Protein AF-A0A7J2ID40-F1 (afdb_monomer_lite)

Structure (mmCIF, N/CA/C/O backbone):
data_AF-A0A7J2ID40-F1
#
_entry.id   AF-A0A7J2ID40-F1
#
loop_
_atom_site.group_PDB
_atom_site.id
_atom_site.type_symbol
_atom_site.label_atom_id
_atom_site.label_alt_id
_atom_site.label_comp_id
_atom_site.label_asym_id
_atom_site.label_entity_id
_atom_site.label_seq_id
_atom_site.pdbx_PDB_ins_code
_atom_site.Cartn_x
_atom_site.Cartn_y
_atom_site.Cartn_z
_atom_site.occupancy
_atom_site.B_iso_or_equiv
_atom_site.auth_seq_id
_atom_site.auth_comp_id
_atom_site.aut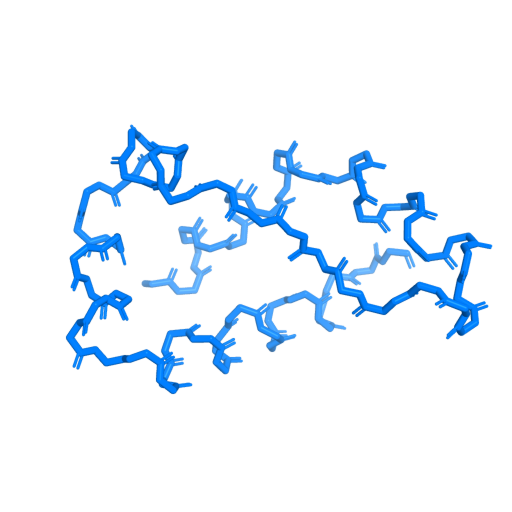h_asym_id
_atom_site.auth_atom_id
_atom_site.pdbx_PDB_model_num
ATOM 1 N N . MET A 1 1 ? -9.090 8.600 1.524 1.00 87.06 1 MET A N 1
ATOM 2 C CA . MET A 1 1 ? -8.348 7.321 1.470 1.00 87.06 1 MET A CA 1
ATOM 3 C C . MET A 1 1 ? -7.246 7.362 0.416 1.00 87.06 1 MET A C 1
ATOM 5 O O . MET A 1 1 ? -6.085 7.370 0.803 1.00 87.06 1 MET A O 1
ATOM 9 N N . LYS A 1 2 ? -7.584 7.519 -0.873 1.00 94.06 2 LYS A N 1
ATOM 10 C CA . LYS A 1 2 ? -6.623 7.569 -1.993 1.00 94.06 2 LYS A CA 1
ATOM 11 C C . LYS A 1 2 ? -5.417 8.499 -1.777 1.00 94.06 2 LYS A C 1
ATOM 13 O O . LYS A 1 2 ? -4.286 8.062 -1.914 1.00 94.06 2 LYS A O 1
ATOM 18 N N . GLU A 1 3 ? -5.633 9.744 -1.347 1.00 95.25 3 GLU A N 1
ATOM 19 C CA . GLU A 1 3 ? -4.531 10.698 -1.102 1.00 95.25 3 GLU A CA 1
ATOM 20 C C . GLU A 1 3 ? -3.568 10.259 0.014 1.00 95.25 3 GLU A C 1
ATOM 22 O O . GLU A 1 3 ? -2.372 10.543 -0.047 1.00 95.25 3 GLU A O 1
ATOM 27 N N . LYS A 1 4 ? -4.075 9.576 1.051 1.00 95.94 4 LYS A N 1
ATOM 28 C CA . LYS A 1 4 ? -3.241 9.040 2.138 1.00 95.94 4 LYS A CA 1
ATOM 29 C C . LYS A 1 4 ? -2.374 7.896 1.615 1.00 95.94 4 LYS A C 1
ATOM 31 O O . LYS A 1 4 ? -1.173 7.878 1.853 1.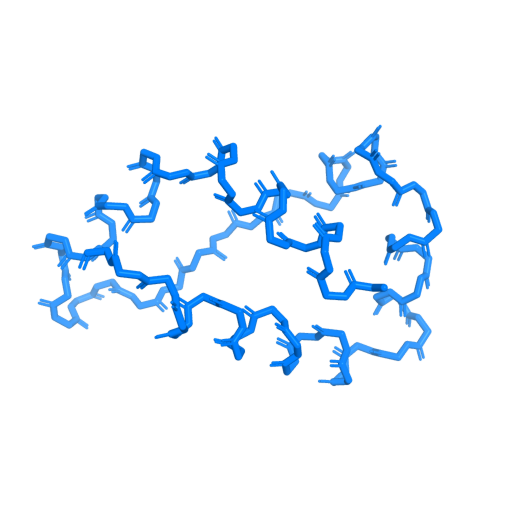00 95.94 4 LYS A O 1
ATOM 36 N N . ILE A 1 5 ? -2.977 7.003 0.835 1.00 96.69 5 ILE A N 1
ATOM 37 C CA . ILE A 1 5 ? -2.288 5.892 0.171 1.00 96.69 5 ILE A CA 1
ATOM 38 C C . ILE A 1 5 ? -1.209 6.421 -0.779 1.00 96.69 5 ILE A C 1
ATOM 40 O O . ILE A 1 5 ? -0.061 6.001 -0.697 1.00 96.69 5 ILE A O 1
ATOM 44 N N . GLU A 1 6 ? -1.519 7.419 -1.607 1.00 96.38 6 GLU A N 1
ATOM 45 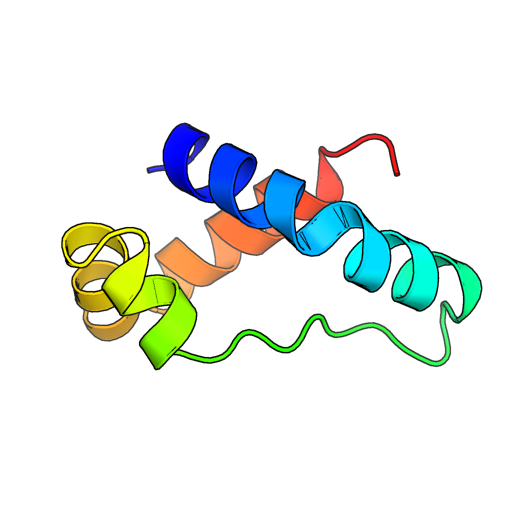C CA . GLU A 1 6 ? -0.544 8.025 -2.519 1.00 96.38 6 GLU A CA 1
ATOM 46 C C . GLU A 1 6 ? 0.643 8.642 -1.765 1.00 96.38 6 GLU A C 1
ATOM 48 O O . GLU A 1 6 ? 1.802 8.452 -2.136 1.00 96.38 6 GLU A O 1
ATOM 53 N N . ARG A 1 7 ? 0.382 9.359 -0.666 1.00 96.44 7 ARG A N 1
ATOM 54 C CA . ARG A 1 7 ? 1.446 9.914 0.185 1.00 96.44 7 ARG A CA 1
ATOM 55 C C . ARG A 1 7 ? 2.273 8.823 0.862 1.00 96.44 7 ARG A C 1
ATOM 57 O O . ARG A 1 7 ? 3.477 9.017 1.024 1.00 96.44 7 ARG A O 1
ATOM 64 N N . PHE A 1 8 ? 1.656 7.713 1.257 1.00 96.75 8 PHE A N 1
ATOM 65 C CA . PHE A 1 8 ? 2.357 6.562 1.816 1.00 96.75 8 PHE A CA 1
ATOM 66 C C . PHE A 1 8 ? 3.263 5.901 0.770 1.00 96.75 8 PHE A C 1
ATOM 68 O O . PHE A 1 8 ? 4.466 5.783 0.991 1.00 96.75 8 PHE A O 1
ATOM 75 N N . LEU A 1 9 ? 2.734 5.589 -0.415 1.00 95.56 9 LEU A N 1
ATOM 76 C CA . LEU A 1 9 ? 3.494 4.981 -1.510 1.00 95.56 9 LEU A CA 1
ATOM 77 C C . LEU A 1 9 ? 4.630 5.882 -2.013 1.00 95.56 9 LEU A C 1
ATOM 79 O O . LEU A 1 9 ? 5.711 5.393 -2.332 1.00 95.56 9 LEU A O 1
ATOM 83 N N . LYS A 1 10 ? 4.472 7.213 -1.976 1.00 94.69 10 LYS A N 1
ATOM 84 C CA . LYS A 1 10 ? 5.582 8.149 -2.245 1.00 94.69 10 LYS A CA 1
ATOM 85 C C . LYS A 1 10 ? 6.769 7.965 -1.293 1.00 94.69 10 LYS A C 1
ATOM 87 O O . LYS A 1 10 ? 7.904 8.167 -1.720 1.00 94.69 10 LYS A O 1
ATOM 92 N N . LYS A 1 11 ? 6.548 7.549 -0.038 1.00 94.94 11 LYS A N 1
ATOM 93 C CA . LYS A 1 11 ? 7.639 7.210 0.900 1.00 94.94 11 LYS A CA 1
ATOM 94 C C . LYS A 1 11 ? 8.336 5.897 0.528 1.00 94.94 11 LYS A C 1
ATOM 96 O O . LYS A 1 11 ? 9.519 5.745 0.811 1.00 94.94 11 LYS A O 1
ATOM 101 N N . LYS A 1 12 ? 7.630 5.000 -0.165 1.00 94.19 12 LYS A N 1
ATOM 102 C CA . LYS A 1 12 ? 8.111 3.702 -0.663 1.00 94.19 12 LYS A CA 1
ATOM 103 C C . LYS A 1 12 ? 8.716 3.751 -2.067 1.00 94.19 12 LYS A C 1
ATOM 105 O O . LYS A 1 12 ? 9.115 2.719 -2.597 1.00 94.19 12 LYS A O 1
ATOM 110 N N . LYS A 1 13 ? 8.865 4.942 -2.662 1.00 92.50 13 LYS A N 1
ATOM 111 C CA . LYS A 1 13 ? 9.334 5.123 -4.048 1.00 92.50 13 LYS A CA 1
ATOM 112 C C . LYS A 1 13 ? 10.621 4.358 -4.378 1.00 92.50 13 LYS A C 1
ATOM 114 O O . LYS A 1 13 ? 10.741 3.810 -5.463 1.00 92.50 13 LYS A O 1
ATOM 119 N N . LYS A 1 14 ? 11.586 4.302 -3.455 1.00 92.56 14 LYS A N 1
ATOM 120 C CA . LYS A 1 14 ? 12.849 3.581 -3.685 1.00 92.56 14 LYS A CA 1
ATOM 121 C C . LYS A 1 14 ? 12.635 2.073 -3.864 1.00 92.56 14 LYS A C 1
ATOM 123 O O . LYS A 1 14 ? 13.263 1.477 -4.731 1.00 92.56 14 LYS A O 1
ATOM 128 N N . GLU A 1 15 ? 11.776 1.473 -3.045 1.00 93.38 15 GLU A N 1
ATOM 129 C CA . GLU A 1 15 ? 11.433 0.048 -3.130 1.00 93.38 15 GLU A CA 1
ATOM 130 C C . GLU A 1 15 ? 10.626 -0.230 -4.400 1.00 93.38 15 GLU A C 1
ATOM 132 O O . GLU A 1 15 ? 10.956 -1.146 -5.143 1.00 93.38 15 GLU A O 1
ATOM 137 N N . ILE A 1 16 ? 9.650 0.631 -4.702 1.00 93.44 16 ILE A N 1
ATOM 138 C CA . ILE A 1 16 ? 8.826 0.550 -5.915 1.00 93.44 16 ILE A CA 1
ATOM 139 C C . ILE A 1 16 ? 9.694 0.595 -7.183 1.00 93.44 16 ILE A C 1
ATOM 141 O O . ILE A 1 16 ? 9.558 -0.266 -8.046 1.00 93.44 16 ILE A O 1
ATOM 145 N N . ASN A 1 17 ? 10.630 1.546 -7.281 1.00 92.12 17 ASN A N 1
ATOM 146 C CA . ASN A 1 17 ? 11.540 1.642 -8.426 1.00 92.12 17 ASN A CA 1
ATOM 147 C C . ASN A 1 17 ? 12.412 0.387 -8.579 1.00 92.12 17 ASN A C 1
ATOM 149 O O . ASN A 1 17 ? 12.628 -0.078 -9.691 1.00 92.12 17 ASN A O 1
ATOM 153 N N . ARG A 1 18 ? 12.898 -0.177 -7.465 1.00 92.25 18 ARG A N 1
ATOM 154 C CA . ARG A 1 18 ? 13.687 -1.415 -7.490 1.00 92.25 18 ARG A CA 1
ATOM 155 C C . ARG A 1 18 ? 12.865 -2.595 -8.012 1.00 92.25 18 ARG A C 1
ATOM 157 O O . ARG A 1 18 ? 13.383 -3.384 -8.791 1.00 92.25 18 ARG A O 1
ATOM 164 N N . ILE A 1 19 ? 11.606 -2.713 -7.592 1.00 92.00 19 ILE A N 1
ATOM 165 C CA . ILE A 1 19 ? 10.694 -3.752 -8.091 1.00 92.00 19 ILE A CA 1
ATOM 166 C C . ILE A 1 19 ? 10.450 -3.555 -9.593 1.00 92.00 19 ILE A C 1
ATOM 168 O O . ILE A 1 19 ? 10.487 -4.523 -10.342 1.00 92.00 19 ILE A O 1
ATOM 172 N N . ALA A 1 20 ? 10.275 -2.310 -10.051 1.00 90.06 20 ALA A N 1
ATOM 173 C CA . ALA A 1 20 ? 10.089 -2.004 -11.470 1.00 90.06 20 ALA A CA 1
ATOM 174 C C . ALA A 1 20 ? 11.297 -2.415 -12.337 1.00 90.06 20 ALA A C 1
ATOM 176 O O . ALA A 1 20 ? 11.108 -2.926 -13.437 1.00 90.06 20 ALA A O 1
ATOM 177 N N . GLU A 1 21 ? 12.529 -2.251 -11.840 1.00 92.19 21 GLU A N 1
ATOM 178 C CA . GLU A 1 21 ? 13.752 -2.723 -12.517 1.00 92.19 21 GLU A CA 1
ATOM 179 C C . GLU A 1 21 ? 13.847 -4.255 -12.605 1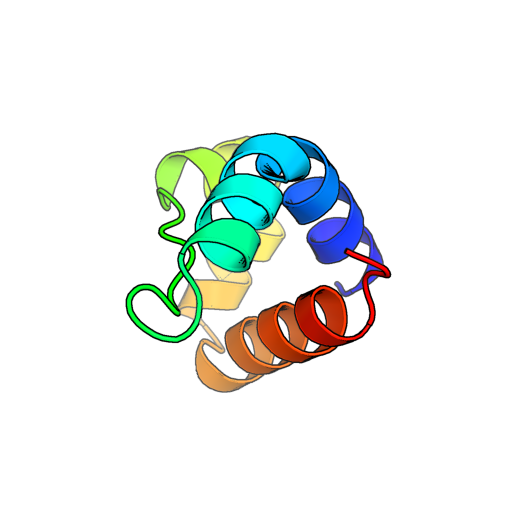.00 92.19 21 GLU A C 1
ATOM 181 O O . GLU A 1 21 ? 14.497 -4.781 -13.506 1.00 92.19 21 GLU A O 1
ATOM 186 N N . LEU A 1 22 ? 13.215 -4.964 -11.667 1.00 91.38 22 LEU A N 1
ATOM 187 C CA . LEU A 1 22 ? 13.192 -6.426 -11.572 1.00 91.38 22 LEU A CA 1
ATOM 188 C C . LEU A 1 22 ? 11.900 -7.025 -12.135 1.00 91.38 22 LEU A C 1
ATOM 190 O O . LEU A 1 22 ? 11.598 -8.187 -11.879 1.00 91.38 22 LEU A O 1
ATOM 194 N N . TYR A 1 23 ? 11.101 -6.237 -12.849 1.00 86.50 23 TYR A N 1
ATOM 195 C CA . TYR A 1 23 ? 9.880 -6.723 -13.464 1.00 86.50 23 TYR A CA 1
ATOM 196 C C . TYR A 1 23 ? 10.216 -7.476 -14.764 1.00 86.50 23 TYR A C 1
ATOM 198 O O . TYR A 1 23 ? 10.959 -6.938 -15.591 1.00 86.50 23 TYR A O 1
ATOM 206 N N . PRO A 1 24 ? 9.611 -8.650 -15.038 1.00 90.06 24 PRO A N 1
ATOM 207 C CA . PRO A 1 24 ? 8.472 -9.274 -14.352 1.00 90.06 24 PRO A CA 1
ATOM 208 C C . PRO A 1 24 ? 8.814 -10.275 -13.236 1.00 90.06 24 PRO A C 1
ATOM 210 O O . PRO A 1 24 ? 7.908 -10.960 -12.759 1.00 90.06 24 PRO A O 1
ATOM 213 N N . GLU A 1 25 ? 10.071 -10.429 -12.848 1.00 92.69 25 GLU A N 1
ATOM 214 C CA . GLU A 1 25 ? 10.516 -11.400 -11.849 1.00 92.69 25 GLU A CA 1
ATOM 215 C C . GLU A 1 25 ? 10.011 -11.054 -10.439 1.00 92.69 25 GLU A C 1
ATOM 217 O O . GLU A 1 25 ? 9.559 -11.944 -9.716 1.00 92.69 25 GLU A O 1
ATOM 222 N N . GLU A 1 26 ? 9.997 -9.769 -10.076 1.00 89.19 26 GLU A N 1
ATOM 223 C CA . GLU A 1 26 ? 9.352 -9.254 -8.865 1.00 89.19 26 GLU A CA 1
ATOM 224 C C . GLU A 1 26 ? 8.154 -8.358 -9.209 1.00 89.19 26 GLU A C 1
ATOM 226 O O . GLU A 1 26 ? 8.233 -7.461 -10.045 1.00 89.19 26 GLU A O 1
ATOM 231 N N . LYS A 1 27 ? 7.013 -8.612 -8.553 1.00 90.12 27 LYS A N 1
ATOM 232 C CA . LYS A 1 27 ? 5.737 -7.920 -8.827 1.00 90.12 27 LYS A CA 1
ATOM 233 C C . LYS A 1 27 ? 5.006 -7.433 -7.580 1.00 90.12 27 LYS A C 1
ATOM 235 O O . LYS A 1 27 ? 3.906 -6.907 -7.694 1.00 90.12 27 LYS A O 1
ATOM 240 N N . SER A 1 28 ? 5.587 -7.640 -6.403 1.00 91.62 28 SER A N 1
ATOM 241 C CA . SER A 1 28 ? 4.902 -7.423 -5.133 1.00 91.62 28 SER A CA 1
ATOM 242 C C . SER A 1 28 ? 5.675 -6.426 -4.289 1.00 91.62 28 SER A C 1
ATOM 244 O O . SER A 1 28 ? 6.847 -6.640 -3.988 1.00 91.62 28 SER A O 1
ATOM 246 N N . LEU A 1 29 ? 5.003 -5.360 -3.860 1.00 93.00 29 LEU A N 1
ATOM 247 C CA . LEU A 1 29 ? 5.509 -4.475 -2.820 1.00 93.00 29 LEU A CA 1
ATOM 248 C C . LEU A 1 29 ? 5.082 -5.024 -1.456 1.00 93.00 29 LEU A C 1
ATOM 250 O O . LEU A 1 29 ? 3.894 -5.076 -1.147 1.00 93.00 29 LEU A O 1
ATOM 254 N N . LEU A 1 30 ? 6.050 -5.417 -0.632 1.00 94.44 30 LEU A N 1
ATOM 255 C CA . LEU A 1 30 ? 5.786 -5.828 0.744 1.00 94.44 30 LEU A CA 1
ATOM 256 C C . LEU A 1 30 ? 5.735 -4.597 1.650 1.00 94.44 30 LEU A C 1
ATOM 258 O O . LEU A 1 30 ? 6.666 -3.795 1.678 1.00 94.44 30 LEU A O 1
ATOM 262 N N . ILE A 1 31 ? 4.643 -4.456 2.398 1.00 94.12 31 ILE A N 1
ATOM 263 C CA . ILE A 1 31 ? 4.436 -3.368 3.355 1.00 94.12 31 ILE A CA 1
ATOM 264 C C . ILE A 1 31 ? 4.267 -3.986 4.739 1.00 94.12 31 ILE A C 1
ATOM 266 O O . ILE A 1 31 ? 3.424 -4.861 4.930 1.00 94.12 31 ILE A O 1
ATOM 270 N N . ASP A 1 32 ? 5.061 -3.518 5.701 1.00 95.94 32 ASP A N 1
ATOM 271 C CA . ASP A 1 32 ? 4.887 -3.884 7.103 1.00 95.94 32 ASP A CA 1
ATOM 272 C C . ASP A 1 32 ? 3.611 -3.225 7.654 1.00 95.94 32 ASP A C 1
ATOM 274 O O . ASP A 1 32 ? 3.401 -2.015 7.505 1.00 95.94 32 ASP A O 1
ATOM 278 N N . TYR A 1 33 ? 2.748 -4.019 8.289 1.00 95.69 33 TYR A N 1
ATOM 279 C CA . TYR A 1 33 ? 1.501 -3.519 8.863 1.00 95.69 33 TYR A CA 1
ATOM 280 C C . TYR A 1 33 ? 1.750 -2.476 9.964 1.00 95.69 33 TYR A C 1
ATOM 282 O O . TYR A 1 33 ? 1.055 -1.461 10.000 1.00 95.69 33 TYR A O 1
ATOM 290 N N . GLU A 1 34 ? 2.756 -2.667 10.827 1.00 97.06 34 GLU A N 1
ATOM 291 C CA . GLU A 1 34 ? 3.082 -1.694 11.875 1.00 97.06 34 GLU A CA 1
ATOM 292 C C . GLU A 1 34 ? 3.505 -0.350 11.278 1.00 97.06 34 GLU A C 1
ATOM 294 O O . GLU A 1 34 ? 3.227 0.708 11.845 1.00 97.06 34 GLU A O 1
ATOM 299 N N . GLU A 1 35 ? 4.177 -0.361 10.126 1.00 97.25 35 GLU A N 1
ATOM 300 C CA . GLU A 1 35 ? 4.542 0.870 9.431 1.00 97.25 35 GLU A CA 1
ATOM 301 C C . GLU A 1 35 ? 3.302 1.612 8.924 1.00 97.25 35 GLU A C 1
ATOM 303 O O . GLU A 1 35 ? 3.203 2.834 9.086 1.00 97.25 35 GLU A O 1
ATOM 308 N N . LEU A 1 36 ? 2.343 0.881 8.347 1.00 97.25 36 LEU A N 1
ATOM 309 C CA . LEU A 1 36 ? 1.075 1.449 7.894 1.00 97.25 36 LEU A CA 1
ATOM 310 C C . LEU A 1 36 ? 0.261 2.004 9.072 1.00 97.25 36 LEU A C 1
ATOM 312 O O . LEU A 1 36 ? -0.267 3.113 8.984 1.00 97.25 36 LEU A O 1
ATOM 316 N N . GLU A 1 37 ? 0.213 1.281 10.190 1.00 97.62 37 GLU A N 1
ATOM 317 C CA . GLU A 1 37 ? -0.495 1.693 11.404 1.00 97.62 37 GLU A CA 1
ATOM 318 C C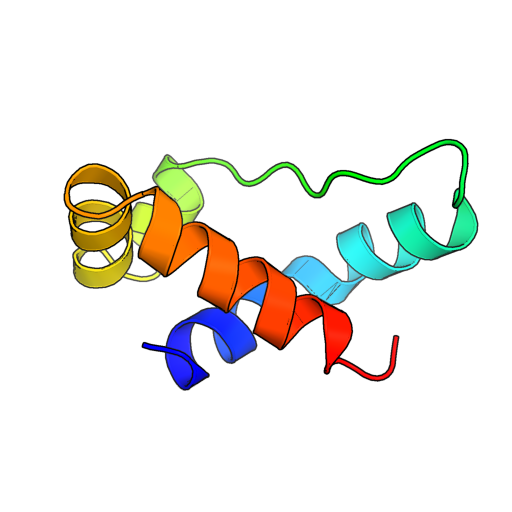 . GLU A 1 37 ? 0.118 2.946 12.037 1.00 97.62 37 GLU A C 1
ATOM 320 O O . GLU A 1 37 ? -0.602 3.888 12.384 1.00 97.62 37 GLU A O 1
ATOM 325 N N . ARG A 1 38 ? 1.453 3.011 12.133 1.00 98.00 38 ARG A N 1
ATOM 326 C CA . ARG A 1 38 ? 2.163 4.209 12.613 1.00 98.00 38 ARG A CA 1
ATOM 327 C C . ARG A 1 38 ? 1.980 5.400 11.678 1.00 98.00 38 ARG A C 1
ATOM 329 O O . ARG A 1 38 ? 2.006 6.541 12.138 1.00 98.00 38 ARG A O 1
ATOM 336 N N . TYR A 1 39 ? 1.834 5.155 10.377 1.00 97.56 39 TYR A N 1
ATOM 337 C CA . TYR A 1 39 ? 1.575 6.201 9.396 1.00 97.56 39 TYR A CA 1
ATOM 338 C C . TYR A 1 39 ? 0.160 6.775 9.519 1.00 97.56 39 TYR A C 1
ATOM 340 O O . TYR A 1 39 ? 0.003 7.995 9.593 1.00 97.56 39 TYR A O 1
ATOM 348 N N . ASP A 1 40 ? -0.856 5.912 9.514 1.00 97.75 40 ASP A N 1
ATOM 349 C CA . ASP A 1 40 ? -2.257 6.293 9.648 1.00 97.75 40 ASP A CA 1
ATOM 350 C C . ASP A 1 40 ? -3.066 5.119 10.213 1.00 97.75 40 ASP A C 1
ATOM 352 O O . ASP A 1 40 ? -3.492 4.218 9.490 1.00 97.75 40 ASP A O 1
ATOM 356 N N . ARG A 1 41 ? -3.310 5.155 11.526 1.00 97.44 41 ARG A N 1
ATOM 357 C CA . ARG A 1 41 ? -4.064 4.115 12.234 1.00 97.44 41 ARG A CA 1
ATOM 358 C C . ARG A 1 41 ? -5.452 3.871 11.638 1.00 97.44 41 ARG A C 1
ATOM 360 O O . ARG A 1 41 ? -5.892 2.732 11.584 1.00 97.44 41 ARG A O 1
ATOM 367 N N . GLY A 1 42 ? -6.132 4.919 11.169 1.00 97.69 42 GLY A N 1
ATOM 368 C CA . GLY A 1 42 ? -7.452 4.779 10.552 1.00 97.69 42 GLY A CA 1
ATOM 369 C C . GLY A 1 42 ? -7.397 3.996 9.241 1.00 97.69 42 GLY A C 1
ATOM 370 O O . GLY A 1 42 ? -8.249 3.152 9.000 1.00 97.69 42 GLY A O 1
ATOM 371 N N . LEU A 1 43 ? -6.375 4.233 8.415 1.00 97.12 43 LEU A N 1
ATOM 372 C CA . LEU A 1 43 ? -6.143 3.470 7.189 1.00 97.12 43 LEU A CA 1
ATOM 373 C C . LEU A 1 43 ? -5.776 2.008 7.480 1.00 97.12 43 LEU A C 1
ATOM 375 O O . LEU A 1 43 ? -6.236 1.119 6.771 1.00 97.12 43 LEU A O 1
ATOM 379 N N . ALA A 1 44 ? -4.975 1.756 8.516 1.00 97.44 44 ALA A N 1
ATOM 380 C CA . ALA A 1 44 ? -4.623 0.398 8.927 1.00 97.44 44 ALA A CA 1
ATOM 381 C C . ALA A 1 44 ? -5.835 -0.376 9.481 1.00 97.44 44 ALA A C 1
ATOM 383 O O . ALA A 1 44 ? -6.061 -1.523 9.101 1.00 97.44 44 ALA A O 1
ATOM 384 N N . GLU A 1 45 ? -6.670 0.267 10.304 1.00 97.56 45 GLU A N 1
ATOM 385 C CA . GLU A 1 45 ? -7.933 -0.318 10.768 1.00 97.56 45 GLU A CA 1
ATOM 386 C C . GLU A 1 45 ? -8.898 -0.584 9.600 1.00 97.56 45 GLU A C 1
ATOM 388 O O . GLU A 1 45 ? -9.563 -1.620 9.580 1.00 97.56 45 GLU A O 1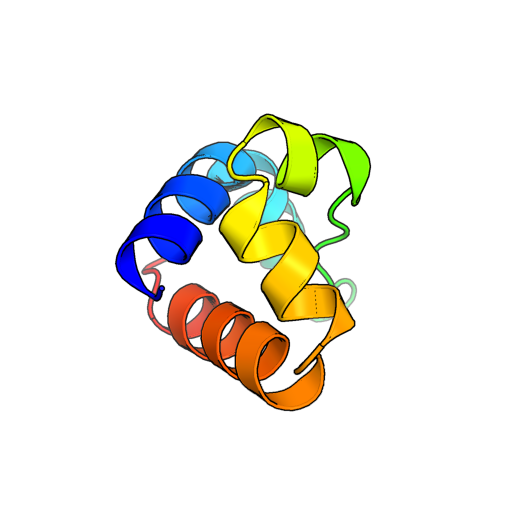
ATOM 393 N N . GLU A 1 46 ? -8.955 0.312 8.610 1.00 97.88 46 GLU A N 1
ATOM 394 C CA . GLU A 1 46 ? -9.780 0.132 7.412 1.00 97.88 46 GLU A CA 1
ATOM 395 C C . GLU A 1 46 ? -9.301 -1.047 6.557 1.00 97.88 46 GLU A C 1
ATOM 397 O O . GLU A 1 46 ? -10.125 -1.827 6.090 1.00 97.88 46 GLU A O 1
ATOM 402 N N . LEU A 1 47 ? -7.984 -1.239 6.417 1.00 97.56 47 LEU A N 1
ATOM 403 C CA . LEU A 1 47 ? -7.405 -2.395 5.725 1.00 97.56 47 LEU A CA 1
ATOM 404 C C . LEU A 1 47 ? -7.839 -3.721 6.366 1.00 97.56 47 LEU A C 1
ATOM 406 O O . LEU A 1 47 ? -8.103 -4.685 5.657 1.00 97.56 47 LEU A O 1
ATOM 410 N N . ILE A 1 48 ? -7.938 -3.777 7.698 1.00 97.56 48 ILE A N 1
ATOM 411 C CA . ILE A 1 48 ? -8.427 -4.973 8.401 1.00 97.56 48 ILE A CA 1
ATOM 412 C C . ILE A 1 48 ? -9.923 -5.195 8.143 1.00 97.56 48 ILE A C 1
ATOM 414 O O . ILE A 1 48 ? -10.360 -6.338 8.012 1.00 97.56 48 ILE A O 1
ATOM 418 N N . ARG A 1 49 ? -10.721 -4.121 8.103 1.00 97.94 49 ARG A N 1
ATOM 419 C CA . ARG A 1 49 ? -12.183 -4.205 7.945 1.00 97.94 49 ARG A CA 1
ATOM 420 C C . ARG A 1 49 ? -12.608 -4.519 6.513 1.00 97.94 49 ARG A C 1
ATOM 422 O O . ARG A 1 49 ? -13.503 -5.337 6.330 1.00 97.94 49 ARG A O 1
ATOM 429 N N . ASN A 1 50 ? -11.979 -3.871 5.535 1.00 97.62 50 ASN A N 1
ATOM 430 C CA . ASN A 1 50 ? -12.329 -3.917 4.115 1.00 97.62 50 ASN A CA 1
ATOM 431 C C . ASN A 1 50 ? -11.074 -4.174 3.252 1.00 97.62 50 ASN A C 1
ATOM 433 O O . ASN A 1 50 ? -10.676 -3.315 2.460 1.00 97.62 50 ASN A O 1
ATOM 437 N N . PRO A 1 51 ? -10.421 -5.343 3.395 1.00 97.06 51 PRO A N 1
ATOM 438 C CA . PRO A 1 51 ? -9.121 -5.604 2.778 1.00 97.06 51 PRO A CA 1
ATOM 439 C C . PRO A 1 51 ? -9.152 -5.512 1.253 1.00 97.06 51 PRO A C 1
ATOM 441 O O . PRO A 1 51 ? -8.289 -4.856 0.679 1.00 97.06 51 PRO A O 1
ATOM 444 N N . ASP A 1 52 ? -10.154 -6.105 0.599 1.00 97.69 52 ASP A N 1
ATOM 445 C CA . ASP A 1 52 ? -10.250 -6.111 -0.866 1.00 97.69 52 ASP A CA 1
ATOM 446 C C . ASP A 1 52 ? -10.377 -4.691 -1.439 1.00 97.69 52 ASP A C 1
ATOM 448 O O . ASP A 1 52 ? -9.698 -4.344 -2.405 1.00 97.69 52 ASP A O 1
ATOM 452 N N . GLU A 1 53 ? -11.201 -3.843 -0.814 1.00 97.12 53 GLU A N 1
ATOM 453 C CA . GLU A 1 53 ? -11.380 -2.449 -1.233 1.00 97.12 53 GLU A CA 1
ATOM 454 C C . GLU A 1 53 ? -10.086 -1.657 -1.048 1.00 97.12 53 GLU A C 1
ATOM 456 O O . GLU A 1 53 ? -9.619 -0.993 -1.975 1.00 97.12 53 GLU A O 1
ATOM 461 N N . VAL A 1 54 ? -9.477 -1.741 0.137 1.00 97.12 54 VAL A N 1
ATOM 462 C CA . VAL A 1 54 ? -8.269 -0.969 0.436 1.00 97.12 54 VAL A CA 1
ATOM 463 C C . VAL A 1 54 ? -7.111 -1.413 -0.455 1.00 97.12 54 VAL A C 1
ATOM 465 O O . VAL A 1 54 ? -6.446 -0.554 -1.035 1.00 97.12 54 VAL A O 1
ATOM 468 N N . ILE A 1 55 ? -6.897 -2.722 -0.627 1.00 96.81 55 ILE A N 1
ATOM 469 C CA . ILE A 1 55 ? -5.853 -3.264 -1.509 1.00 96.81 55 ILE A CA 1
ATOM 470 C C . ILE A 1 55 ? -6.096 -2.831 -2.958 1.00 96.81 55 ILE A C 1
ATOM 472 O O . ILE A 1 55 ? -5.162 -2.356 -3.601 1.00 96.81 55 ILE A O 1
ATOM 476 N N . SER A 1 56 ? -7.337 -2.889 -3.454 1.00 97.06 56 SER A N 1
ATOM 477 C CA . SER A 1 56 ? -7.661 -2.407 -4.804 1.00 97.06 56 SER A CA 1
ATOM 478 C C . SER A 1 56 ? -7.284 -0.936 -4.988 1.00 97.06 56 SER A C 1
ATOM 480 O O . SER A 1 56 ? -6.729 -0.563 -6.017 1.00 97.06 56 SER A O 1
ATOM 482 N N . VAL A 1 57 ? -7.522 -0.089 -3.982 1.00 97.06 57 VAL A N 1
ATOM 483 C CA . VAL A 1 57 ? -7.134 1.327 -4.054 1.00 97.06 57 VAL A CA 1
ATOM 484 C C . VAL A 1 57 ? -5.611 1.498 -4.008 1.00 97.06 57 VAL A C 1
ATOM 486 O O . VAL A 1 57 ? -5.088 2.408 -4.653 1.00 97.06 57 VAL A O 1
ATOM 489 N N . PHE A 1 58 ? -4.881 0.652 -3.275 1.00 96.50 58 PHE A N 1
ATOM 490 C CA . PHE A 1 58 ? -3.414 0.627 -3.312 1.00 96.50 58 PHE A CA 1
ATOM 491 C C . PHE A 1 58 ? -2.888 0.304 -4.715 1.00 96.50 58 PHE A C 1
ATOM 493 O O . PHE A 1 58 ? -2.056 1.055 -5.223 1.00 96.50 58 PHE A O 1
ATOM 500 N N . GLU A 1 59 ? -3.408 -0.747 -5.348 1.00 95.06 59 GLU A N 1
ATOM 501 C CA . GLU A 1 59 ? -3.052 -1.165 -6.713 1.00 95.06 59 GLU A CA 1
ATOM 502 C C . GLU A 1 59 ? -3.388 -0.084 -7.754 1.00 95.06 59 GLU A C 1
ATOM 504 O O . GLU A 1 59 ? -2.556 0.254 -8.601 1.00 95.06 59 GLU A O 1
ATOM 509 N N . ASP A 1 60 ? -4.570 0.532 -7.650 1.00 95.62 60 ASP A N 1
ATOM 510 C CA . ASP A 1 60 ? -5.000 1.624 -8.531 1.00 95.62 60 ASP A CA 1
ATOM 511 C C . ASP A 1 60 ? -4.080 2.844 -8.421 1.00 95.62 60 ASP A C 1
ATOM 513 O O . ASP A 1 60 ? -3.745 3.491 -9.418 1.00 95.62 60 ASP A O 1
ATOM 517 N N . VAL A 1 61 ? -3.687 3.202 -7.195 1.00 95.62 61 VAL A N 1
ATOM 518 C CA . VAL A 1 61 ? -2.767 4.319 -6.967 1.00 95.62 61 VAL A CA 1
ATOM 519 C C . VAL A 1 61 ? -1.386 3.974 -7.499 1.00 95.62 61 VAL A C 1
ATOM 521 O O . VAL A 1 61 ? -0.807 4.806 -8.191 1.00 95.62 61 VAL A O 1
ATOM 524 N N . LEU A 1 62 ? -0.878 2.775 -7.211 1.00 91.94 62 LEU A N 1
ATOM 525 C CA . LEU A 1 62 ? 0.439 2.325 -7.653 1.00 91.94 62 LEU A CA 1
ATOM 526 C C . LEU A 1 62 ? 0.539 2.316 -9.184 1.00 91.94 62 LEU A C 1
ATOM 528 O O . LEU A 1 62 ? 1.490 2.865 -9.730 1.00 91.94 62 LEU A O 1
ATOM 532 N N . SER A 1 63 ? -0.480 1.793 -9.868 1.00 89.75 63 SER A N 1
ATOM 533 C CA . SER A 1 63 ? -0.561 1.760 -11.336 1.00 89.75 63 SER A CA 1
ATOM 534 C C . SER A 1 63 ? -0.635 3.154 -11.966 1.00 89.75 63 SER A C 1
ATOM 536 O O . SER A 1 63 ? -0.193 3.358 -13.094 1.00 89.75 63 SER A O 1
ATOM 538 N N . GLY A 1 64 ? -1.210 4.126 -11.251 1.00 88.19 64 GLY A N 1
ATOM 539 C CA . GLY A 1 64 ? -1.288 5.521 -11.687 1.00 88.19 64 GLY A CA 1
ATOM 540 C C . GLY A 1 64 ? -0.042 6.353 -11.373 1.00 88.19 64 GLY A C 1
ATOM 541 O O . GLY A 1 64 ? 0.049 7.502 -11.815 1.00 88.19 64 GLY A O 1
ATOM 542 N N . MET A 1 65 ? 0.912 5.826 -10.602 1.00 84.06 65 MET A N 1
ATOM 543 C CA . MET A 1 65 ? 2.190 6.497 -10.396 1.00 84.06 65 MET A CA 1
ATOM 544 C C . MET A 1 65 ? 3.020 6.341 -11.678 1.00 84.06 65 MET A C 1
ATOM 546 O O . MET A 1 65 ? 3.280 5.232 -12.123 1.00 84.06 65 MET A O 1
ATOM 550 N N . ASN A 1 66 ? 3.456 7.458 -12.271 1.00 65.75 66 ASN A N 1
ATOM 551 C CA . ASN A 1 66 ? 4.502 7.440 -13.300 1.00 65.75 66 ASN A CA 1
ATOM 552 C C . ASN A 1 66 ? 5.817 7.018 -12.629 1.00 65.75 66 ASN A C 1
ATOM 554 O O . ASN A 1 66 ? 6.514 7.857 -12.043 1.00 65.75 66 ASN A O 1
ATOM 558 N N . ILE A 1 67 ? 6.090 5.718 -12.655 1.00 63.53 67 ILE A N 1
ATOM 559 C CA . ILE A 1 67 ? 7.285 5.069 -12.112 1.00 63.53 67 ILE A CA 1
ATOM 560 C C . ILE A 1 67 ? 8.179 4.673 -13.282 1.00 63.53 67 ILE A C 1
ATOM 562 O O . ILE A 1 67 ? 7.635 4.128 -14.268 1.00 63.53 67 ILE A O 1
#

Foldseek 3Di:
DLVLLLVVVVVVVVVLVVQVVVPPVHDDDDDDLVVVCVSPVVLSVVCVVPVVVSVVSNVVSSVPDPD

Secondary structure (DSSP, 8-state):
-HHHHHHHHHHTHHHHHHHHHTTTT-------HHHHHHH-HHHHHHHHHSHHHHHHHHHHHHHHS--

pLDDT: mean 93.69, std 6.01, range [63.53, 98.0]

Sequence (67 aa):
MKEKIERFLKKKKKEINRIAELYPEEKSLLIDYEELERYDRGLAEELIRNPDEVISVFEDVLSGMNI

Radius of gyration: 11.87 Å; chains: 1; bounding box: 26×22×27 Å